Protein AF-A0A352L2S1-F1 (afdb_monomer)

Structure (mmCIF, N/CA/C/O backbone):
data_AF-A0A352L2S1-F1
#
_entry.id   AF-A0A352L2S1-F1
#
loop_
_atom_site.group_PDB
_atom_site.id
_atom_site.type_symbol
_atom_site.label_atom_id
_atom_site.label_alt_id
_atom_site.label_comp_id
_atom_site.label_asym_id
_atom_site.label_entity_id
_atom_site.label_seq_id
_atom_site.pdbx_PDB_ins_code
_atom_site.Cartn_x
_atom_site.Cartn_y
_atom_site.Cartn_z
_atom_site.occupancy
_atom_site.B_iso_or_equiv
_atom_site.auth_seq_id
_atom_site.auth_comp_id
_atom_site.auth_asym_id
_atom_site.auth_atom_id
_atom_site.pdbx_PDB_model_num
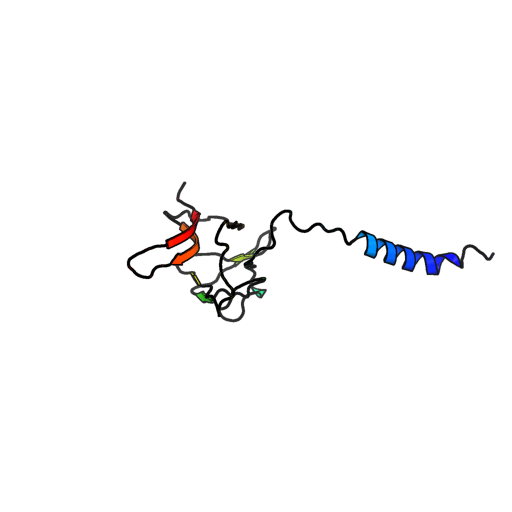ATOM 1 N N . MET A 1 1 ? 6.571 -69.158 3.649 1.00 57.59 1 MET A N 1
ATOM 2 C CA . MET A 1 1 ? 7.735 -68.494 4.285 1.00 57.59 1 MET A CA 1
ATOM 3 C C . MET A 1 1 ? 8.865 -68.548 3.261 1.00 57.59 1 MET A C 1
ATOM 5 O O . MET A 1 1 ? 9.080 -69.629 2.752 1.00 57.59 1 MET A O 1
ATOM 9 N N . THR A 1 2 ? 9.521 -67.487 2.771 1.00 57.66 2 THR A N 1
ATOM 10 C CA . THR A 1 2 ? 10.081 -66.334 3.509 1.00 57.66 2 THR A CA 1
ATOM 11 C C . THR A 1 2 ? 10.459 -65.157 2.568 1.00 57.66 2 THR A C 1
ATOM 13 O O . THR A 1 2 ? 11.337 -64.377 2.900 1.00 57.66 2 THR A O 1
ATOM 16 N N . TYR A 1 3 ? 9.856 -65.003 1.377 1.00 52.03 3 TYR A N 1
ATOM 17 C CA . TYR A 1 3 ? 10.256 -63.928 0.432 1.00 52.03 3 TYR A CA 1
ATOM 18 C C . TYR A 1 3 ? 9.389 -62.657 0.493 1.00 52.03 3 TYR A C 1
ATOM 20 O O . TYR A 1 3 ? 9.885 -61.554 0.281 1.00 52.03 3 TYR A O 1
ATOM 28 N N . LEU A 1 4 ? 8.104 -62.775 0.848 1.00 51.41 4 LEU A N 1
ATOM 29 C CA . LEU A 1 4 ? 7.157 -61.649 0.791 1.00 51.41 4 LEU A CA 1
ATOM 30 C C . LEU A 1 4 ? 7.304 -60.638 1.953 1.00 51.41 4 LEU A C 1
ATOM 32 O O . LEU A 1 4 ? 6.765 -59.538 1.887 1.00 51.41 4 LEU A O 1
ATOM 36 N N . GLN A 1 5 ? 8.045 -60.985 3.013 1.00 53.34 5 GLN A N 1
ATOM 37 C CA . GLN A 1 5 ? 8.260 -60.112 4.180 1.00 53.34 5 GLN A CA 1
ATOM 38 C C . GLN A 1 5 ? 9.489 -59.197 4.052 1.00 53.34 5 GLN A C 1
ATOM 40 O O . GLN A 1 5 ? 9.583 -58.223 4.792 1.00 53.34 5 GLN A O 1
ATOM 45 N N . ILE A 1 6 ? 10.394 -59.458 3.101 1.00 54.97 6 ILE A N 1
ATOM 46 C CA . ILE A 1 6 ? 11.657 -58.709 2.947 1.00 54.97 6 ILE A CA 1
ATOM 47 C C . ILE A 1 6 ? 11.483 -57.467 2.050 1.00 54.97 6 ILE A C 1
ATOM 49 O O . ILE A 1 6 ? 12.244 -56.513 2.153 1.00 54.97 6 ILE A O 1
ATOM 53 N N . LEU A 1 7 ? 10.441 -57.426 1.211 1.00 49.62 7 LEU A N 1
ATOM 54 C CA . LEU A 1 7 ? 10.201 -56.313 0.279 1.00 49.62 7 LEU A CA 1
ATOM 55 C C . LEU A 1 7 ? 9.433 -55.133 0.909 1.00 49.62 7 LEU A C 1
ATOM 57 O O . LEU A 1 7 ? 9.553 -53.999 0.453 1.00 49.62 7 LEU A O 1
ATOM 61 N N . ARG A 1 8 ? 8.676 -55.360 1.991 1.00 51.19 8 ARG A N 1
ATOM 62 C CA . ARG A 1 8 ? 7.858 -54.326 2.658 1.00 51.19 8 ARG A CA 1
ATOM 63 C C . ARG A 1 8 ? 8.627 -53.124 3.250 1.00 51.19 8 ARG A C 1
ATOM 65 O O . ARG A 1 8 ? 8.110 -52.018 3.104 1.00 51.19 8 ARG A O 1
ATOM 72 N N . PRO A 1 9 ? 9.812 -53.261 3.882 1.00 54.00 9 PRO A N 1
ATOM 73 C CA . PRO A 1 9 ? 10.496 -52.120 4.500 1.00 54.00 9 PRO A CA 1
ATOM 74 C C . PRO A 1 9 ? 11.224 -51.207 3.498 1.00 54.00 9 PRO A C 1
ATOM 76 O O . PRO A 1 9 ? 11.567 -5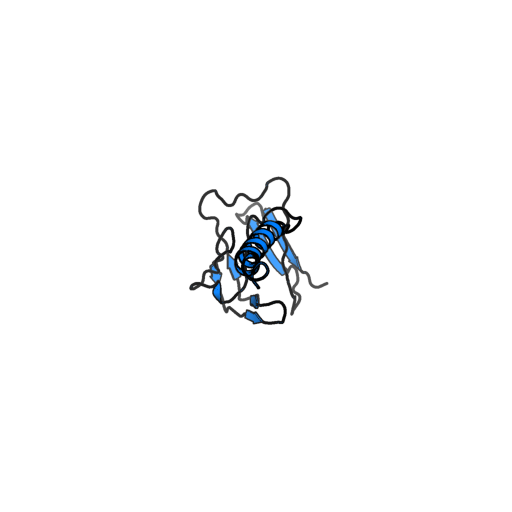0.087 3.858 1.00 54.00 9 PRO A O 1
ATOM 79 N N . VAL A 1 10 ? 11.432 -51.647 2.248 1.00 56.09 10 VAL A N 1
ATOM 80 C CA . VAL A 1 10 ? 12.081 -50.845 1.187 1.00 56.09 10 VAL A CA 1
ATOM 81 C C . VAL A 1 10 ? 11.053 -50.137 0.298 1.00 56.09 10 VAL A C 1
ATOM 83 O O . VAL A 1 10 ? 11.293 -49.027 -0.170 1.00 56.09 10 VAL A O 1
ATOM 86 N N . LEU A 1 11 ? 9.873 -50.733 0.108 1.00 55.81 11 LEU A N 1
ATOM 87 C CA . LEU A 1 11 ? 8.816 -50.153 -0.726 1.00 55.81 11 LEU A CA 1
ATOM 88 C C . LEU A 1 11 ? 8.223 -48.864 -0.134 1.00 55.81 11 LEU A C 1
ATOM 90 O O . LEU A 1 11 ? 7.861 -47.967 -0.889 1.00 55.81 11 LEU A O 1
ATOM 94 N N . LEU A 1 12 ? 8.163 -48.739 1.198 1.00 55.12 12 LEU A N 1
ATOM 95 C CA . LEU A 1 12 ? 7.635 -47.548 1.874 1.00 55.12 12 LEU A CA 1
ATOM 96 C C . LEU A 1 12 ? 8.522 -46.291 1.701 1.00 55.12 12 LEU A C 1
ATOM 98 O O . LEU A 1 12 ? 7.992 -45.266 1.273 1.00 55.12 12 LEU A O 1
ATOM 102 N N . PRO A 1 13 ? 9.850 -46.325 1.965 1.00 58.41 13 PRO A N 1
ATOM 103 C CA . PRO A 1 13 ? 10.711 -45.169 1.718 1.00 58.41 13 PRO A CA 1
ATOM 104 C C . PRO A 1 13 ? 10.841 -44.860 0.223 1.00 58.41 13 PRO A C 1
ATOM 106 O O . PRO A 1 13 ? 10.876 -43.689 -0.145 1.00 58.41 13 PRO A O 1
ATOM 109 N N . LEU A 1 14 ? 10.834 -45.872 -0.655 1.00 60.69 14 LEU A N 1
ATOM 110 C CA . LEU A 1 14 ? 10.865 -45.658 -2.105 1.00 60.69 14 LEU A CA 1
ATOM 111 C C . LEU A 1 14 ? 9.596 -44.941 -2.597 1.00 60.69 14 LEU A C 1
ATOM 113 O O . LEU A 1 14 ? 9.697 -43.969 -3.341 1.00 60.69 14 LEU A O 1
ATOM 117 N N . ALA A 1 15 ? 8.415 -45.354 -2.128 1.00 61.62 15 ALA A N 1
ATOM 118 C CA . ALA A 1 15 ? 7.151 -44.690 -2.445 1.00 61.62 15 ALA A CA 1
ATOM 119 C C . ALA A 1 15 ? 7.091 -43.250 -1.902 1.00 61.62 15 ALA A C 1
ATOM 121 O O . ALA A 1 15 ? 6.585 -42.361 -2.587 1.00 61.62 15 ALA A O 1
ATOM 122 N N . LEU A 1 16 ? 7.654 -42.993 -0.715 1.00 61.69 16 LEU A N 1
ATOM 123 C CA . LEU A 1 16 ? 7.745 -41.645 -0.145 1.00 61.69 16 LEU A CA 1
ATOM 124 C C . LEU A 1 16 ? 8.701 -40.751 -0.956 1.00 61.69 16 LEU A C 1
ATOM 126 O O . LEU A 1 16 ? 8.374 -39.604 -1.245 1.00 61.69 16 LEU A O 1
ATOM 130 N N . THR A 1 17 ? 9.843 -41.293 -1.390 1.00 60.28 17 THR A N 1
ATOM 131 C CA . THR A 1 17 ? 10.839 -40.563 -2.198 1.00 60.28 17 THR A CA 1
ATOM 132 C C . THR A 1 17 ? 10.293 -40.231 -3.590 1.00 60.28 17 THR A C 1
ATOM 134 O O . THR A 1 17 ? 10.441 -39.107 -4.061 1.00 60.28 17 THR A O 1
ATOM 137 N N . VAL A 1 18 ? 9.588 -41.175 -4.228 1.00 61.78 18 VAL A N 1
ATOM 138 C CA . VAL A 1 18 ? 8.890 -40.950 -5.508 1.00 61.78 18 VAL A CA 1
ATOM 139 C C . VAL A 1 18 ? 7.763 -39.923 -5.352 1.00 61.78 18 VAL A C 1
ATOM 141 O O . VAL A 1 18 ? 7.607 -39.060 -6.212 1.00 61.78 18 VAL A O 1
ATOM 144 N N . SER A 1 19 ? 7.028 -39.946 -4.236 1.00 59.97 19 SER A N 1
ATOM 145 C CA . SER A 1 19 ? 5.979 -38.954 -3.957 1.00 59.97 19 SER A CA 1
ATOM 146 C C . SER A 1 19 ? 6.543 -37.543 -3.740 1.00 59.97 19 SER A C 1
ATOM 148 O O . SER A 1 19 ? 5.953 -36.582 -4.226 1.00 59.97 19 SER A O 1
ATOM 150 N N . LEU A 1 20 ? 7.706 -37.396 -3.087 1.00 59.84 20 LEU A N 1
ATOM 151 C CA . LEU A 1 20 ? 8.389 -36.097 -2.970 1.00 59.84 20 LEU A CA 1
ATOM 152 C C . LEU A 1 20 ? 8.907 -35.580 -4.325 1.00 59.84 20 LEU A C 1
ATOM 154 O O . LEU A 1 20 ? 8.818 -34.384 -4.596 1.00 59.84 20 LEU A O 1
ATOM 158 N N . LEU A 1 21 ? 9.411 -36.465 -5.191 1.00 59.75 21 LEU A N 1
ATOM 159 C CA . LEU A 1 21 ? 9.884 -36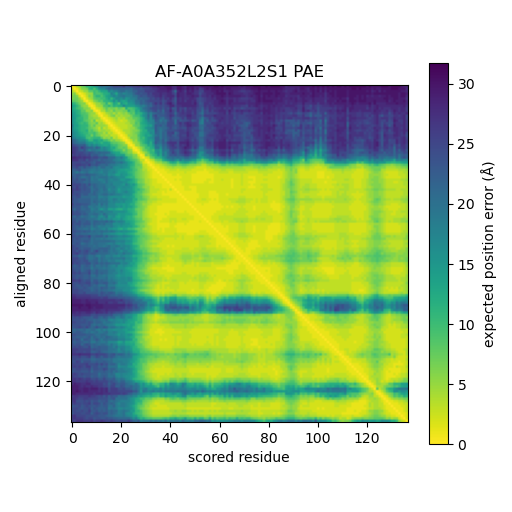.094 -6.532 1.00 59.75 21 LEU A CA 1
ATOM 160 C C . LEU A 1 21 ? 8.735 -35.667 -7.463 1.00 59.75 21 LEU A C 1
ATOM 162 O O . LEU A 1 21 ? 8.916 -34.766 -8.277 1.00 59.75 21 LEU A O 1
ATOM 166 N N . LEU A 1 22 ? 7.542 -36.255 -7.312 1.00 57.34 22 LEU A N 1
ATOM 167 C CA . LEU A 1 22 ? 6.343 -35.894 -8.085 1.00 57.34 22 LEU A CA 1
ATOM 168 C C . LEU A 1 22 ? 5.610 -34.651 -7.547 1.00 57.34 22 LEU A C 1
ATOM 170 O O . LEU A 1 22 ? 4.859 -34.021 -8.286 1.00 57.34 22 LEU A O 1
ATOM 174 N N . ALA A 1 23 ? 5.835 -34.258 -6.290 1.00 56.72 23 ALA A N 1
ATOM 175 C CA . ALA A 1 23 ? 5.220 -33.071 -5.685 1.00 56.72 23 ALA A CA 1
ATOM 176 C C . ALA A 1 23 ? 5.875 -31.739 -6.108 1.00 56.72 23 ALA A C 1
ATOM 178 O O . ALA A 1 23 ? 5.409 -30.670 -5.721 1.00 56.72 23 ALA A O 1
ATOM 179 N N . SER A 1 24 ? 6.944 -31.780 -6.908 1.00 56.75 24 SER A N 1
ATOM 180 C CA . SER A 1 24 ? 7.747 -30.597 -7.259 1.00 56.75 24 SER A CA 1
ATOM 181 C C . SER A 1 24 ? 7.154 -29.744 -8.391 1.00 56.75 24 SER A C 1
ATOM 183 O O . SER A 1 24 ? 7.793 -28.808 -8.859 1.00 56.75 24 SER A O 1
ATOM 185 N N . SER A 1 25 ? 5.933 -30.042 -8.840 1.00 57.09 25 SER A N 1
ATOM 186 C CA . SER A 1 25 ? 5.264 -29.329 -9.936 1.00 57.09 25 SER A CA 1
ATOM 187 C C . SER A 1 25 ? 4.063 -28.511 -9.462 1.00 57.09 25 SER A C 1
ATOM 189 O O . SER A 1 25 ? 3.064 -28.417 -10.171 1.00 57.09 25 SER A O 1
ATOM 191 N N . ALA A 1 26 ? 4.138 -27.899 -8.280 1.00 55.47 26 ALA A N 1
ATOM 192 C CA . ALA A 1 26 ? 3.246 -26.789 -7.967 1.00 55.47 26 ALA A CA 1
ATOM 193 C C . ALA A 1 26 ? 3.649 -25.609 -8.862 1.00 55.47 26 ALA A C 1
ATOM 195 O O . ALA A 1 26 ? 4.608 -24.897 -8.574 1.00 55.47 26 ALA A O 1
ATOM 196 N N . HIS A 1 27 ? 2.961 -25.455 -9.993 1.00 58.75 27 HIS A N 1
ATOM 197 C CA . HIS A 1 27 ? 3.100 -24.269 -10.825 1.00 58.75 27 HIS A CA 1
ATOM 198 C C . HIS A 1 27 ? 2.504 -23.114 -10.018 1.00 58.75 27 HIS A C 1
ATOM 200 O O . HIS A 1 27 ? 1.294 -23.059 -9.794 1.00 58.75 27 HIS A O 1
ATOM 206 N N . GLY A 1 28 ? 3.376 -22.258 -9.482 1.00 59.62 28 GLY A N 1
ATOM 207 C CA . GLY A 1 28 ? 2.965 -20.970 -8.940 1.00 59.62 28 GLY A CA 1
ATOM 208 C C . GLY A 1 28 ? 2.245 -20.167 -10.023 1.00 59.62 28 GLY A C 1
ATOM 209 O O . GLY A 1 28 ? 2.509 -20.364 -11.205 1.00 59.62 28 GLY A O 1
ATOM 210 N N . HIS A 1 29 ? 1.302 -19.333 -9.587 1.00 56.53 29 HIS A N 1
ATOM 211 C CA . HIS A 1 29 ? 0.536 -18.355 -10.368 1.00 56.53 29 HIS A CA 1
ATOM 212 C C . HIS A 1 29 ? 1.138 -17.987 -11.741 1.00 56.53 29 HIS A C 1
ATOM 214 O O . HIS A 1 29 ? 2.277 -17.544 -11.814 1.00 56.53 29 HIS A O 1
ATOM 220 N N . ASP A 1 30 ? 0.330 -18.033 -12.809 1.00 59.12 30 ASP A N 1
ATOM 221 C CA . ASP A 1 30 ? 0.705 -17.636 -14.187 1.00 59.12 30 ASP A CA 1
ATOM 222 C C . ASP A 1 30 ? 1.068 -16.135 -14.354 1.00 59.12 30 ASP A C 1
ATOM 224 O O . ASP A 1 30 ? 1.258 -15.641 -15.466 1.00 59.12 30 ASP A O 1
ATOM 228 N N . GLY A 1 31 ? 1.145 -15.378 -13.258 1.00 64.56 31 GLY A N 1
ATOM 229 C CA . GLY A 1 31 ? 1.570 -13.982 -13.238 1.00 64.56 31 GLY A CA 1
ATOM 230 C C . GLY A 1 31 ? 3.038 -13.838 -12.828 1.00 64.56 31 GLY A C 1
ATOM 231 O O . GLY A 1 31 ? 3.546 -14.687 -12.095 1.00 64.56 31 GLY A O 1
ATOM 232 N N . PRO A 1 32 ? 3.718 -12.754 -13.248 1.00 71.56 32 PRO A N 1
ATOM 233 C CA . PRO A 1 32 ? 5.063 -12.454 -12.767 1.00 71.56 32 PRO A CA 1
ATOM 234 C C . PRO A 1 32 ? 5.084 -12.388 -11.237 1.00 71.56 32 PRO A C 1
ATOM 236 O O . PRO A 1 32 ? 4.093 -11.983 -10.621 1.00 71.56 32 PRO A O 1
ATOM 239 N N . ASP A 1 33 ? 6.217 -12.750 -10.636 1.00 81.50 33 ASP A N 1
ATOM 240 C CA . ASP A 1 33 ? 6.403 -12.611 -9.193 1.00 81.50 33 ASP A CA 1
ATOM 241 C C . ASP A 1 33 ? 6.080 -11.172 -8.762 1.00 81.50 33 ASP A C 1
ATOM 243 O O . ASP A 1 33 ? 6.514 -10.216 -9.424 1.00 81.50 33 ASP A O 1
ATOM 247 N N . PRO A 1 34 ? 5.293 -10.982 -7.685 1.00 88.00 34 PRO A N 1
ATOM 248 C CA . PRO A 1 34 ? 4.997 -9.641 -7.211 1.00 88.00 34 PRO A CA 1
ATOM 249 C C . PRO A 1 34 ? 6.310 -8.947 -6.841 1.00 88.00 34 PRO A C 1
ATOM 251 O O . PRO A 1 34 ? 7.234 -9.589 -6.361 1.00 88.00 34 PRO A O 1
ATOM 254 N N . LEU A 1 35 ? 6.398 -7.630 -7.031 1.00 87.38 35 LEU A N 1
ATOM 255 C CA . LEU A 1 35 ? 7.522 -6.831 -6.514 1.00 87.38 35 LEU A CA 1
ATOM 256 C C . LEU A 1 35 ? 7.266 -6.358 -5.079 1.00 87.38 35 LEU A C 1
ATOM 258 O O . LEU A 1 35 ? 8.194 -6.103 -4.317 1.00 87.38 35 LEU A O 1
ATOM 262 N N . ILE A 1 36 ? 5.988 -6.218 -4.725 1.00 89.62 36 ILE A N 1
ATOM 263 C CA . ILE A 1 36 ? 5.507 -5.769 -3.422 1.00 89.62 36 ILE A CA 1
ATOM 264 C C . ILE A 1 36 ? 4.311 -6.643 -3.056 1.00 89.62 36 ILE A C 1
ATOM 266 O O . ILE A 1 36 ? 3.437 -6.877 -3.891 1.00 89.62 36 ILE A O 1
ATOM 270 N N . HIS A 1 37 ? 4.272 -7.123 -1.815 1.00 92.50 37 HIS A N 1
ATOM 271 C CA . HIS A 1 37 ? 3.183 -7.950 -1.309 1.00 92.50 37 HIS A CA 1
ATOM 272 C C . HIS A 1 37 ? 2.983 -7.707 0.191 1.00 92.50 37 HIS A C 1
ATOM 274 O O . HIS A 1 37 ? 3.885 -7.941 1.001 1.00 92.50 37 HIS A O 1
ATOM 280 N N . TRP A 1 38 ? 1.772 -7.288 0.557 1.00 94.19 38 TRP A N 1
ATOM 281 C CA . TRP A 1 38 ? 1.314 -7.157 1.938 1.00 94.19 38 TRP A CA 1
ATOM 282 C C . TRP A 1 38 ? 0.217 -8.161 2.265 1.00 94.19 38 TRP A C 1
ATOM 284 O O . TRP A 1 38 ? -0.742 -8.302 1.513 1.00 94.19 38 TRP A O 1
ATOM 294 N N . ASP A 1 39 ? 0.340 -8.799 3.426 1.00 94.62 39 ASP A N 1
ATOM 295 C CA . ASP A 1 39 ? -0.738 -9.564 4.041 1.00 94.62 39 ASP A CA 1
ATOM 296 C C . ASP A 1 39 ? -1.343 -8.744 5.180 1.00 94.62 39 ASP A C 1
ATOM 298 O O . ASP A 1 39 ? -0.690 -8.491 6.195 1.00 94.62 39 ASP A O 1
ATOM 302 N N . PHE A 1 40 ? -2.614 -8.370 5.060 1.00 95.00 40 PHE A N 1
ATOM 303 C CA . PHE A 1 40 ? -3.312 -7.560 6.061 1.00 95.00 40 PHE A CA 1
ATOM 304 C C . PHE A 1 40 ? -3.827 -8.392 7.244 1.00 95.00 40 PHE A C 1
ATOM 306 O O . PHE A 1 40 ? -5.004 -8.363 7.596 1.00 95.00 40 PHE A O 1
ATOM 313 N N . LYS A 1 41 ? -2.924 -9.140 7.884 1.00 95.25 41 LYS A N 1
ATOM 314 C CA . LYS A 1 41 ? -3.212 -9.972 9.060 1.00 95.25 41 LYS A CA 1
ATOM 315 C C . LYS A 1 41 ? -2.679 -9.298 10.329 1.00 95.25 41 LYS A C 1
ATOM 317 O O . LYS A 1 41 ? -1.572 -8.760 10.278 1.00 95.25 41 LYS A O 1
ATOM 322 N N . PRO A 1 42 ? -3.374 -9.382 11.480 1.00 95.50 42 PRO A N 1
ATOM 323 C CA . PRO A 1 42 ? -2.888 -8.796 12.734 1.00 95.50 42 PRO A CA 1
ATOM 324 C C . PRO A 1 42 ? -1.471 -9.251 13.113 1.00 95.50 42 PRO A C 1
ATOM 326 O O . PRO A 1 42 ? -0.699 -8.483 13.671 1.00 95.50 42 PRO A O 1
ATOM 329 N N . GLN A 1 43 ? -1.097 -10.485 12.763 1.00 96.06 43 GLN A N 1
ATOM 330 C CA . GLN A 1 43 ? 0.215 -11.068 13.065 1.00 96.06 43 GLN A CA 1
ATOM 331 C C . GLN A 1 43 ? 1.367 -10.422 12.282 1.00 96.06 43 GLN A C 1
ATOM 333 O O . GLN A 1 43 ? 2.521 -10.582 12.668 1.00 96.06 43 GLN A O 1
ATOM 338 N N . GLN A 1 44 ? 1.072 -9.718 11.184 1.00 96.69 44 GLN A N 1
ATOM 339 C CA . GLN A 1 44 ? 2.077 -8.960 10.436 1.00 96.69 44 GLN A CA 1
ATOM 340 C C . GLN A 1 44 ? 2.348 -7.588 11.066 1.00 96.69 44 GLN A C 1
ATOM 342 O O . GLN A 1 44 ? 3.294 -6.917 10.668 1.00 96.69 44 GLN A O 1
ATOM 347 N N . LEU A 1 45 ? 1.550 -7.153 12.046 1.00 96.94 45 LEU A N 1
ATOM 348 C CA . LEU A 1 45 ? 1.753 -5.876 12.716 1.00 96.94 45 LEU A CA 1
ATOM 349 C C . LEU A 1 45 ? 2.814 -5.989 13.820 1.00 96.94 45 LEU A C 1
ATOM 351 O O . LEU A 1 45 ? 2.698 -6.797 14.741 1.00 96.94 45 LEU A O 1
ATOM 355 N N . GLN A 1 46 ? 3.825 -5.126 13.757 1.00 96.25 46 GLN A N 1
ATOM 356 C CA . GLN A 1 46 ? 4.855 -4.952 14.779 1.00 96.25 46 GLN A CA 1
ATOM 357 C C . GLN A 1 46 ? 4.909 -3.476 15.189 1.00 96.25 46 GLN A C 1
ATOM 359 O O . GLN A 1 46 ? 5.454 -2.632 14.478 1.00 96.25 46 GLN A O 1
ATOM 364 N N . GLY A 1 47 ? 4.307 -3.149 16.335 1.00 95.19 47 GLY A N 1
ATOM 365 C CA . GLY A 1 47 ? 4.070 -1.754 16.714 1.00 95.19 47 GLY A CA 1
ATOM 366 C C . GLY A 1 47 ? 3.090 -1.098 15.740 1.00 95.19 47 GLY A C 1
ATOM 367 O O . GLY A 1 47 ? 1.967 -1.569 15.592 1.00 95.19 47 GLY A O 1
ATOM 368 N N . SER A 1 48 ? 3.519 -0.032 15.069 1.00 94.94 48 SER A N 1
ATOM 369 C CA . SER A 1 48 ? 2.774 0.646 13.998 1.00 94.94 48 SER A CA 1
ATOM 370 C C . SER A 1 48 ? 3.129 0.149 12.592 1.00 94.94 48 SER A C 1
ATOM 372 O O . SER A 1 48 ? 2.503 0.565 11.620 1.00 94.94 48 SER A O 1
ATOM 374 N N . LYS A 1 49 ? 4.105 -0.757 12.457 1.00 96.06 49 LYS A N 1
ATOM 375 C CA . LYS A 1 49 ? 4.572 -1.241 11.154 1.00 96.06 49 LYS A CA 1
ATOM 376 C C . LYS A 1 49 ? 3.889 -2.537 10.761 1.00 96.06 49 LYS A C 1
ATOM 378 O O . LYS A 1 49 ? 4.048 -3.550 11.439 1.00 96.06 49 LYS A O 1
ATOM 383 N N . LEU A 1 50 ? 3.181 -2.531 9.637 1.00 96.81 50 LEU A N 1
ATOM 384 C CA . LEU A 1 50 ? 2.748 -3.751 8.966 1.00 96.81 50 LEU A CA 1
ATOM 385 C C . LEU A 1 50 ? 3.916 -4.298 8.146 1.00 96.81 50 LEU A C 1
ATOM 387 O O . LEU A 1 50 ? 4.351 -3.677 7.174 1.00 96.81 50 LEU A O 1
ATOM 391 N N . LYS A 1 51 ? 4.418 -5.463 8.545 1.00 95.81 51 LYS A N 1
ATOM 392 C CA . LYS A 1 51 ? 5.518 -6.141 7.870 1.00 95.81 51 LYS A CA 1
ATOM 393 C C . LYS A 1 51 ? 5.085 -6.635 6.498 1.00 95.81 51 LYS A C 1
ATOM 395 O O . LYS A 1 51 ? 4.058 -7.301 6.358 1.00 95.81 51 LYS A O 1
ATOM 400 N N . ALA A 1 52 ? 5.881 -6.319 5.485 1.00 93.44 52 ALA A N 1
ATOM 401 C CA . ALA A 1 52 ? 5.646 -6.838 4.149 1.00 93.44 52 ALA A CA 1
ATOM 402 C C . ALA A 1 52 ? 6.075 -8.298 4.028 1.00 93.44 52 ALA A C 1
ATOM 404 O O . ALA A 1 52 ? 7.073 -8.722 4.610 1.00 93.44 52 ALA A O 1
ATOM 405 N N . ARG A 1 53 ? 5.344 -9.056 3.208 1.00 92.19 53 ARG A N 1
ATOM 406 C CA . ARG A 1 53 ? 5.819 -10.353 2.721 1.00 92.19 53 ARG A CA 1
ATOM 407 C C . ARG A 1 53 ? 6.941 -10.150 1.705 1.00 92.19 53 ARG A C 1
ATOM 409 O O . ARG A 1 53 ? 7.887 -10.931 1.679 1.00 92.19 53 ARG A O 1
ATOM 416 N N . LEU A 1 54 ? 6.824 -9.104 0.886 1.00 89.69 54 LEU A N 1
ATOM 417 C CA . LEU A 1 54 ? 7.840 -8.671 -0.062 1.00 89.69 54 LEU A CA 1
ATOM 418 C C . LEU A 1 54 ? 7.778 -7.151 -0.248 1.00 89.69 54 LEU A C 1
ATOM 420 O O . LEU A 1 54 ? 6.690 -6.579 -0.323 1.00 89.69 54 LEU A O 1
ATOM 424 N N . GLY A 1 55 ? 8.937 -6.507 -0.362 1.00 89.31 55 GLY A N 1
ATOM 425 C CA . GLY A 1 55 ? 9.037 -5.064 -0.561 1.00 89.31 55 GLY A CA 1
ATOM 426 C C . GLY A 1 55 ? 9.077 -4.284 0.755 1.00 89.31 55 GLY A C 1
ATOM 427 O O . GLY A 1 55 ? 9.799 -4.646 1.680 1.00 89.31 55 GLY A O 1
ATOM 428 N N . MET A 1 56 ? 8.343 -3.173 0.809 1.00 89.56 56 MET A N 1
ATOM 429 C CA . MET A 1 56 ? 8.434 -2.168 1.877 1.00 89.56 56 MET A CA 1
ATOM 430 C C . MET A 1 56 ? 7.402 -2.418 2.967 1.00 89.56 56 MET A C 1
ATOM 432 O O . MET A 1 56 ? 6.241 -2.621 2.639 1.00 89.56 56 MET A O 1
ATOM 436 N N . ASP A 1 57 ? 7.767 -2.307 4.242 1.00 93.75 57 ASP A N 1
ATOM 437 C CA . ASP A 1 57 ? 6.772 -2.260 5.320 1.00 93.75 57 ASP A CA 1
ATOM 438 C C . ASP A 1 57 ? 5.858 -1.027 5.185 1.00 93.75 57 ASP A C 1
ATOM 440 O O . ASP A 1 57 ? 6.274 0.010 4.660 1.00 93.75 57 ASP A O 1
ATOM 444 N N . ILE A 1 58 ? 4.633 -1.123 5.707 1.00 95.12 58 ILE A N 1
ATOM 445 C CA . ILE A 1 58 ? 3.711 0.017 5.800 1.00 95.12 58 ILE A CA 1
ATOM 446 C C . ILE A 1 58 ? 3.751 0.574 7.219 1.00 95.12 58 ILE A C 1
ATOM 448 O O . ILE A 1 58 ? 3.458 -0.142 8.175 1.00 95.12 58 ILE A O 1
ATOM 452 N N . GLU A 1 59 ? 4.044 1.861 7.361 1.00 96.44 59 GLU A N 1
ATOM 453 C CA . GLU A 1 59 ? 3.785 2.597 8.595 1.00 96.44 59 GLU A CA 1
ATOM 454 C C . GLU A 1 59 ? 2.291 2.941 8.651 1.00 96.44 59 GLU A C 1
ATOM 456 O O . GLU A 1 59 ? 1.807 3.761 7.867 1.00 96.44 59 GLU A O 1
ATOM 461 N N . LEU A 1 60 ? 1.549 2.279 9.539 1.00 96.62 60 LEU A N 1
ATOM 462 C CA . LEU A 1 60 ? 0.118 2.497 9.728 1.00 96.62 60 LEU A CA 1
ATOM 463 C C . LEU A 1 60 ? -0.134 3.535 10.822 1.00 96.62 60 LEU A C 1
ATOM 465 O O . LEU A 1 60 ? 0.518 3.551 11.865 1.00 96.62 60 LEU A O 1
ATOM 469 N N . SER A 1 61 ? -1.145 4.371 10.610 1.00 96.00 61 SER A N 1
ATOM 470 C CA . SER A 1 61 ? -1.586 5.377 11.573 1.00 96.00 61 SER A CA 1
ATOM 471 C C . SER A 1 61 ? -3.106 5.397 11.721 1.00 96.00 61 SER A C 1
ATOM 473 O O . SER A 1 61 ? -3.849 4.949 10.843 1.00 96.00 61 SER A O 1
ATOM 475 N N . GLY A 1 62 ? -3.558 5.915 12.865 1.00 95.88 62 GLY A N 1
ATOM 476 C CA . GLY A 1 62 ? -4.970 5.963 13.230 1.00 95.88 62 GLY A CA 1
ATOM 477 C C . GLY A 1 62 ? -5.489 4.694 13.915 1.00 95.88 62 GLY A C 1
ATOM 478 O O . GLY A 1 62 ? -4.713 3.805 14.271 1.00 95.88 62 GLY A O 1
ATOM 479 N N . PRO A 1 63 ? -6.809 4.603 14.159 1.00 95.00 63 PRO A N 1
ATOM 480 C CA . PRO A 1 63 ? -7.405 3.412 14.744 1.00 95.00 63 PRO A CA 1
ATOM 481 C C . PRO A 1 63 ? -7.341 2.253 13.744 1.00 95.00 63 PRO A C 1
ATOM 483 O O . PRO A 1 63 ? -7.927 2.321 12.663 1.00 95.00 63 PRO A O 1
ATOM 486 N N . LEU A 1 64 ? -6.655 1.177 14.126 1.00 95.81 64 LEU A N 1
ATOM 487 C CA . LEU A 1 64 ? -6.538 -0.031 13.313 1.00 95.81 64 LEU A CA 1
ATOM 488 C C . LEU A 1 64 ? -7.613 -1.042 13.714 1.00 95.81 64 LEU A C 1
ATOM 490 O O . LEU A 1 64 ? -7.819 -1.310 14.900 1.00 95.81 64 LEU A O 1
ATOM 494 N N . ARG A 1 65 ? -8.311 -1.594 12.722 1.00 95.38 65 ARG A N 1
ATOM 495 C CA . ARG A 1 65 ? -9.334 -2.628 12.901 1.00 95.38 65 ARG A CA 1
ATOM 496 C C . ARG A 1 65 ? -9.168 -3.686 11.826 1.00 95.38 65 ARG A C 1
ATOM 498 O O . ARG A 1 65 ? -8.866 -3.356 10.685 1.00 95.38 65 ARG A O 1
ATOM 505 N N . TRP A 1 66 ? -9.400 -4.937 12.193 1.00 95.75 66 TRP A N 1
ATOM 506 C CA . TRP A 1 66 ? -9.402 -6.057 11.261 1.00 95.75 66 TRP A CA 1
ATOM 507 C C . TRP A 1 66 ? -10.791 -6.673 11.205 1.00 95.75 66 TRP A C 1
ATOM 509 O O . TRP A 1 66 ? -11.471 -6.744 12.230 1.00 95.75 66 TRP A O 1
ATOM 519 N N . SER A 1 67 ? -11.179 -7.124 10.017 1.00 94.75 67 SER A N 1
ATOM 520 C CA . SER A 1 67 ? -12.301 -8.039 9.831 1.00 94.75 67 SER A CA 1
ATOM 521 C C . SER A 1 67 ? -11.764 -9.445 9.580 1.00 94.75 67 SER A C 1
ATOM 523 O O . SER A 1 67 ? -10.655 -9.601 9.059 1.00 94.75 67 SER A O 1
ATOM 525 N N . GLN A 1 68 ? -12.533 -10.458 9.972 1.00 95.06 68 GLN A N 1
ATOM 526 C CA . GLN A 1 68 ? -12.231 -11.852 9.685 1.00 95.06 68 GLN A CA 1
ATOM 527 C C . GLN A 1 68 ? -13.466 -12.537 9.103 1.00 95.06 68 GLN A C 1
ATOM 529 O O . GLN A 1 68 ? -14.538 -12.500 9.705 1.00 95.06 68 GLN A O 1
ATOM 534 N N . ASP A 1 69 ? -13.283 -13.192 7.964 1.00 91.19 69 ASP A N 1
ATOM 535 C CA . ASP A 1 69 ? -14.291 -13.999 7.283 1.00 91.19 69 ASP A CA 1
ATOM 536 C C . ASP A 1 69 ? -13.697 -15.356 6.850 1.00 91.19 69 ASP A C 1
ATOM 538 O O . ASP A 1 69 ? -12.624 -15.765 7.312 1.00 91.19 69 ASP A O 1
ATOM 542 N N . GLU A 1 70 ? -14.413 -16.086 5.994 1.00 93.00 70 GLU A N 1
ATOM 543 C CA . GLU A 1 70 ? -13.976 -17.383 5.467 1.00 93.00 70 GLU A CA 1
ATOM 544 C C . GLU A 1 70 ? -12.726 -17.308 4.569 1.00 93.00 70 GLU A C 1
ATOM 546 O O . GLU A 1 70 ? -12.007 -18.300 4.441 1.00 93.00 70 GLU A O 1
ATOM 551 N N . PHE A 1 71 ? -12.423 -16.139 3.995 1.00 87.12 71 PHE A N 1
ATOM 552 C CA . PHE A 1 71 ? -11.266 -15.901 3.128 1.00 87.12 71 PHE A CA 1
ATOM 553 C C . PHE A 1 71 ? -10.035 -15.412 3.900 1.00 87.12 71 PHE A C 1
ATOM 555 O O . PHE A 1 71 ? -8.916 -15.452 3.380 1.00 87.12 71 PHE A O 1
ATOM 562 N N . GLY A 1 72 ? -10.199 -15.004 5.160 1.00 91.75 72 GLY A N 1
ATOM 563 C CA . GLY A 1 72 ? -9.100 -14.700 6.067 1.00 91.75 72 GLY A CA 1
ATOM 564 C C . GLY A 1 72 ? -9.293 -13.387 6.810 1.00 91.75 72 GLY A C 1
ATOM 565 O O . GLY A 1 72 ? -10.393 -13.061 7.233 1.00 91.75 72 GLY A O 1
ATOM 566 N N . HIS A 1 73 ? -8.190 -12.670 7.040 1.00 95.44 73 HIS A N 1
ATOM 567 C CA . HIS A 1 73 ? -8.226 -11.358 7.687 1.00 95.44 73 HIS A CA 1
ATOM 568 C C . HIS A 1 73 ? -8.055 -10.252 6.650 1.00 95.44 73 HIS A C 1
ATOM 570 O O . HIS A 1 73 ? -7.236 -10.382 5.737 1.00 95.44 73 HIS A O 1
ATOM 576 N N . SER A 1 74 ? -8.756 -9.143 6.858 1.00 95.06 74 SER A N 1
ATOM 577 C CA . SER A 1 74 ? -8.605 -7.902 6.102 1.00 95.06 74 SER A CA 1
ATOM 578 C C . SER A 1 74 ? -8.411 -6.721 7.053 1.00 95.06 74 SER A C 1
ATOM 580 O O . SER A 1 74 ? -8.939 -6.708 8.167 1.00 95.06 74 SER A O 1
ATOM 582 N N . LEU A 1 75 ? -7.626 -5.726 6.633 1.00 96.06 75 LEU A N 1
ATOM 583 C CA . LEU A 1 75 ? -7.501 -4.454 7.345 1.00 96.06 75 LEU A CA 1
ATOM 584 C C . LEU A 1 75 ? -8.666 -3.552 6.931 1.00 96.06 75 LEU A C 1
ATOM 586 O O . LEU A 1 75 ? -8.879 -3.315 5.744 1.00 96.06 75 LEU A O 1
ATOM 590 N N . MET A 1 76 ? -9.392 -3.023 7.909 1.00 95.00 76 MET A N 1
ATOM 591 C CA . MET A 1 76 ? -10.477 -2.081 7.671 1.00 95.00 76 MET A CA 1
ATOM 592 C C . MET A 1 76 ? -9.904 -0.667 7.546 1.00 95.00 76 MET A C 1
ATOM 594 O O . MET A 1 76 ? -9.377 -0.109 8.513 1.00 95.00 76 MET A O 1
ATOM 598 N N . LEU A 1 77 ? -10.011 -0.093 6.350 1.00 92.56 77 LEU A N 1
ATOM 599 C CA . LEU A 1 77 ? -9.637 1.292 6.086 1.00 92.56 77 LEU A CA 1
ATOM 600 C C . LEU A 1 77 ? -10.825 2.207 6.394 1.00 92.56 77 LEU A C 1
ATOM 602 O O . LEU A 1 77 ? -11.950 1.955 5.973 1.00 92.56 77 LEU A O 1
ATOM 606 N N . THR A 1 78 ? -10.568 3.268 7.154 1.00 90.69 78 THR A N 1
ATOM 607 C CA . THR A 1 78 ? -11.549 4.307 7.492 1.00 90.69 78 THR A CA 1
ATOM 608 C C . THR A 1 78 ? -10.954 5.671 7.155 1.00 90.69 78 THR A C 1
ATOM 610 O O . THR A 1 78 ? -9.732 5.768 7.051 1.00 90.69 78 THR A O 1
ATOM 613 N N . PRO A 1 79 ? -11.741 6.761 7.104 1.00 89.44 79 PRO A N 1
ATOM 614 C CA . PRO A 1 79 ? -11.192 8.108 6.909 1.00 89.44 79 PRO A CA 1
ATOM 615 C C . PRO A 1 79 ? -10.154 8.545 7.959 1.00 89.44 79 PRO A C 1
ATOM 617 O O . PRO A 1 79 ? -9.499 9.567 7.791 1.00 89.44 79 PRO A O 1
ATOM 620 N N . ARG A 1 80 ? -10.018 7.807 9.071 1.00 92.75 80 ARG A N 1
ATOM 621 C CA . ARG A 1 80 ? -9.012 8.058 10.114 1.00 92.75 80 ARG A CA 1
ATOM 622 C C . ARG A 1 80 ? -7.830 7.093 10.069 1.00 92.75 80 ARG A C 1
ATOM 624 O O . ARG A 1 80 ? -6.966 7.205 10.928 1.00 92.75 80 ARG A O 1
ATOM 631 N N . THR A 1 81 ? -7.810 6.144 9.140 1.00 93.44 81 THR A N 1
ATOM 632 C CA . THR A 1 81 ? -6.775 5.115 9.017 1.00 93.44 81 THR A CA 1
ATOM 633 C C . THR A 1 81 ? -5.961 5.392 7.761 1.00 93.44 81 THR A C 1
ATOM 635 O O . THR A 1 81 ? -6.528 5.506 6.680 1.00 93.44 81 THR A O 1
ATOM 638 N N . ALA A 1 82 ? -4.641 5.475 7.892 1.00 93.44 82 ALA A N 1
ATOM 639 C CA . ALA A 1 82 ? -3.744 5.707 6.764 1.00 93.44 82 ALA A CA 1
ATOM 640 C C . ALA A 1 82 ? -2.512 4.808 6.855 1.00 93.44 82 ALA A C 1
ATOM 642 O O . ALA A 1 82 ? -2.125 4.379 7.944 1.00 93.44 82 ALA A O 1
ATOM 643 N N . GLY A 1 83 ? -1.889 4.544 5.709 1.00 94.31 83 GLY A N 1
ATOM 644 C CA . GLY A 1 83 ? -0.677 3.745 5.606 1.00 94.31 83 GLY A CA 1
ATOM 645 C C . GLY A 1 83 ? 0.305 4.359 4.622 1.00 94.31 83 GLY A C 1
ATOM 646 O O . GLY A 1 83 ? -0.078 4.690 3.503 1.00 94.31 83 GLY A O 1
ATOM 647 N N . TYR A 1 84 ? 1.568 4.478 5.025 1.00 93.38 84 TYR A N 1
ATOM 648 C CA . TYR A 1 84 ? 2.641 4.968 4.165 1.00 93.38 84 TYR A CA 1
ATOM 649 C C . TYR A 1 84 ? 3.760 3.937 4.087 1.00 93.38 84 TYR A C 1
ATOM 651 O O . TYR A 1 84 ? 4.367 3.580 5.094 1.00 93.38 84 TYR A O 1
ATOM 659 N N . ALA A 1 85 ? 4.046 3.470 2.875 1.00 90.75 85 ALA A N 1
ATOM 660 C CA . ALA A 1 85 ? 5.196 2.623 2.603 1.00 90.75 85 ALA A CA 1
ATOM 661 C C . ALA A 1 85 ? 6.316 3.492 2.025 1.00 90.75 85 ALA A C 1
ATOM 663 O O . ALA A 1 85 ? 6.217 3.961 0.890 1.00 90.75 85 ALA A O 1
ATOM 664 N N . GLN A 1 86 ? 7.361 3.743 2.814 1.00 79.75 86 GLN A N 1
ATOM 665 C CA . GLN A 1 86 ? 8.508 4.516 2.345 1.00 79.75 86 GLN A CA 1
ATOM 666 C C . GLN A 1 86 ? 9.585 3.592 1.758 1.00 79.75 86 GLN A C 1
ATOM 668 O O . GLN A 1 86 ? 10.055 2.682 2.449 1.00 79.75 86 GLN A O 1
ATOM 673 N N . PRO A 1 87 ? 10.029 3.841 0.512 1.00 70.56 87 PRO A N 1
ATOM 674 C CA . PRO A 1 87 ? 11.268 3.287 -0.013 1.00 70.56 87 PRO A CA 1
ATOM 675 C C . PRO A 1 87 ? 12.420 3.520 0.961 1.00 70.56 87 PRO A C 1
ATOM 677 O O . PRO A 1 87 ? 12.702 4.659 1.323 1.00 70.56 87 PRO A O 1
ATOM 680 N N . THR A 1 88 ? 13.111 2.461 1.370 1.00 62.62 88 THR A N 1
ATOM 681 C CA . THR A 1 88 ? 14.413 2.608 2.030 1.00 62.62 88 THR A CA 1
ATOM 682 C C . THR A 1 88 ? 15.485 2.235 1.006 1.00 62.62 88 THR A C 1
ATOM 684 O O . THR A 1 88 ? 15.516 1.097 0.550 1.00 62.62 88 THR A O 1
ATOM 687 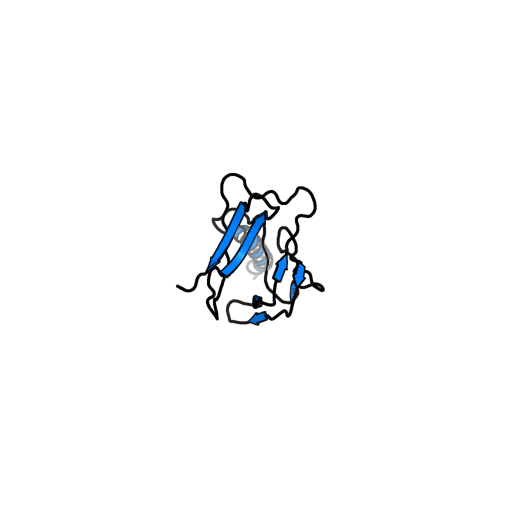N N . GLY A 1 89 ? 16.337 3.184 0.606 1.00 60.75 89 GLY A N 1
ATOM 688 C CA . GLY A 1 89 ? 17.377 2.959 -0.412 1.00 60.75 89 GLY A CA 1
ATOM 689 C C . GLY A 1 89 ? 16.882 3.025 -1.868 1.00 60.75 89 GLY A C 1
ATOM 690 O O . GLY A 1 89 ? 15.875 3.663 -2.163 1.00 60.75 89 GLY A O 1
ATOM 691 N N . THR A 1 90 ? 17.622 2.398 -2.792 1.00 49.91 90 THR A N 1
ATOM 692 C CA . THR A 1 90 ? 17.369 2.408 -4.253 1.00 49.91 90 THR A CA 1
ATOM 693 C C . THR A 1 90 ? 16.430 1.299 -4.747 1.00 49.91 90 THR A C 1
ATOM 695 O O . THR A 1 90 ? 16.044 1.300 -5.915 1.00 49.91 90 THR A O 1
ATOM 698 N N . ASP A 1 91 ? 16.047 0.364 -3.875 1.00 51.66 91 ASP A N 1
ATOM 699 C CA . ASP A 1 91 ? 15.545 -0.970 -4.252 1.00 51.66 91 ASP A CA 1
ATOM 700 C C . ASP A 1 91 ? 14.037 -1.073 -4.524 1.00 51.66 91 ASP A C 1
ATOM 702 O O . ASP A 1 91 ? 13.495 -2.170 -4.634 1.00 51.66 91 ASP A O 1
ATOM 706 N N . THR A 1 92 ? 13.322 0.042 -4.665 1.00 59.59 92 THR A N 1
ATOM 707 C CA . THR A 1 92 ? 11.870 0.010 -4.934 1.00 59.59 92 THR A 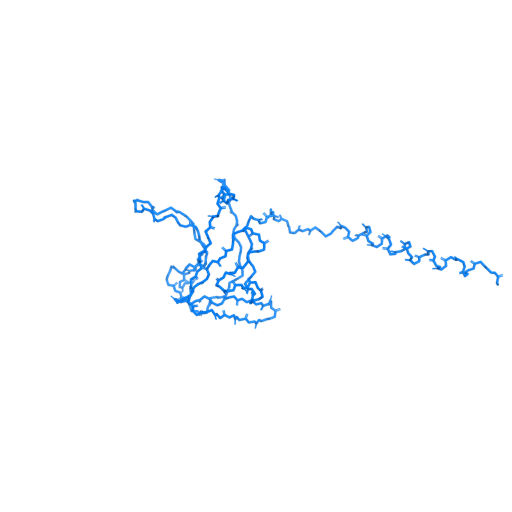CA 1
ATOM 708 C C . THR A 1 92 ? 11.506 0.786 -6.188 1.00 59.59 92 THR A C 1
ATOM 710 O O . THR A 1 92 ? 10.526 1.533 -6.255 1.00 59.59 92 THR A O 1
ATOM 713 N N . THR A 1 93 ? 12.316 0.599 -7.229 1.00 69.69 93 THR A N 1
ATOM 714 C CA . THR A 1 93 ? 11.984 1.096 -8.559 1.00 69.69 93 THR A CA 1
ATOM 715 C C . THR A 1 93 ? 10.784 0.311 -9.087 1.00 69.69 93 THR A C 1
ATOM 717 O O . THR A 1 93 ? 10.875 -0.886 -9.355 1.00 69.69 93 THR A O 1
ATOM 720 N N . LEU A 1 94 ? 9.636 0.979 -9.228 1.00 81.31 94 LEU A N 1
ATOM 721 C CA . LEU A 1 94 ? 8.520 0.400 -9.970 1.00 81.31 94 LEU A CA 1
ATOM 722 C C . LEU A 1 94 ? 8.944 0.165 -11.433 1.00 81.31 94 LEU A C 1
ATOM 724 O O . LEU A 1 94 ? 9.734 0.949 -11.970 1.00 81.31 94 LEU A O 1
ATOM 728 N N . PRO A 1 95 ? 8.409 -0.870 -12.102 1.00 84.69 95 PRO A N 1
ATOM 729 C CA . PRO A 1 95 ? 8.645 -1.089 -13.521 1.00 84.69 95 PRO A CA 1
ATOM 730 C C . PRO A 1 95 ? 8.308 0.152 -14.351 1.00 84.69 95 PRO A C 1
ATOM 732 O O . PRO A 1 95 ? 7.264 0.772 -14.165 1.00 84.69 95 PRO A O 1
ATOM 735 N N . THR A 1 96 ? 9.165 0.478 -15.317 1.00 85.50 96 THR A N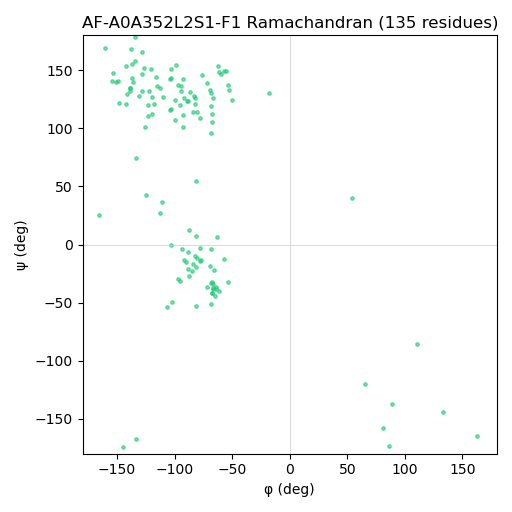 1
ATOM 736 C CA . THR A 1 96 ? 8.994 1.659 -16.181 1.00 85.50 96 THR A CA 1
ATOM 737 C C . THR A 1 96 ? 8.076 1.420 -17.378 1.00 85.50 96 THR A C 1
ATOM 739 O O . THR A 1 96 ? 7.627 2.377 -18.001 1.00 85.50 96 THR A O 1
ATOM 742 N N . ARG A 1 97 ? 7.801 0.155 -17.727 1.00 88.62 97 ARG A N 1
ATOM 743 C CA . ARG A 1 97 ? 7.021 -0.210 -18.924 1.00 88.62 97 ARG A CA 1
ATOM 744 C C . ARG A 1 97 ? 5.575 -0.593 -18.622 1.00 88.62 97 ARG A C 1
ATOM 746 O O . ARG A 1 97 ? 4.675 -0.152 -19.324 1.00 88.62 97 ARG A O 1
ATOM 753 N N . ALA A 1 98 ? 5.360 -1.476 -17.651 1.00 88.56 98 ALA A N 1
ATOM 754 C CA . ALA A 1 98 ? 4.039 -1.995 -17.312 1.00 88.56 98 ALA A CA 1
ATOM 755 C C . ALA A 1 98 ? 4.014 -2.448 -15.853 1.00 88.56 98 ALA A C 1
ATOM 757 O O . ALA A 1 98 ? 4.974 -3.059 -15.384 1.00 88.56 98 ALA A O 1
ATOM 758 N N . ILE A 1 99 ? 2.902 -2.183 -15.172 1.00 89.06 99 ILE A N 1
ATOM 759 C CA . ILE A 1 99 ? 2.640 -2.632 -13.806 1.00 89.06 99 ILE A CA 1
ATOM 760 C C . ILE A 1 99 ? 1.299 -3.360 -13.752 1.00 89.06 99 ILE A C 1
ATOM 762 O O . ILE A 1 99 ? 0.389 -3.075 -14.530 1.00 89.06 99 ILE A O 1
ATOM 766 N N . THR A 1 100 ? 1.171 -4.290 -12.814 1.00 91.00 100 THR A N 1
ATOM 767 C CA . THR A 1 100 ? -0.102 -4.916 -12.459 1.00 91.00 100 THR A CA 1
ATOM 768 C C . THR A 1 100 ? -0.266 -4.813 -10.955 1.00 91.00 100 THR A C 1
ATOM 770 O O . THR A 1 100 ? 0.663 -5.101 -10.205 1.00 91.00 100 THR A O 1
ATOM 773 N N . VAL A 1 101 ? -1.445 -4.378 -10.528 1.00 92.31 101 VAL A N 1
ATOM 774 C CA . VAL A 1 101 ? -1.820 -4.259 -9.120 1.00 92.31 101 VAL A CA 1
ATOM 775 C C . VAL A 1 101 ? -3.067 -5.104 -8.932 1.00 92.31 101 VAL A C 1
ATOM 777 O O . VAL A 1 101 ? -3.995 -5.022 -9.733 1.00 92.31 101 VAL A O 1
ATOM 780 N N . SER A 1 102 ? -3.075 -5.934 -7.895 1.00 92.81 102 SER A N 1
ATOM 781 C CA . SER A 1 102 ? -4.217 -6.779 -7.554 1.00 92.81 102 SER A CA 1
ATOM 782 C C . SER A 1 102 ? -4.450 -6.730 -6.052 1.00 92.81 102 SER A C 1
ATOM 784 O O . SER A 1 102 ? -3.497 -6.681 -5.274 1.00 92.81 102 SER A O 1
ATOM 786 N N . ALA A 1 103 ? -5.718 -6.688 -5.657 1.00 93.25 103 ALA A N 1
ATOM 787 C CA . ALA A 1 103 ? -6.132 -6.648 -4.265 1.00 93.25 103 ALA A CA 1
ATOM 788 C C . ALA A 1 103 ? -7.535 -7.242 -4.123 1.00 93.25 103 ALA A C 1
ATOM 790 O O . ALA A 1 103 ? -8.373 -7.088 -5.012 1.00 93.25 103 ALA A O 1
ATOM 791 N N . TRP A 1 104 ? -7.791 -7.876 -2.981 1.00 93.81 104 TRP A N 1
ATOM 792 C CA . TRP A 1 104 ? -9.143 -8.203 -2.537 1.00 93.81 104 TRP A CA 1
ATOM 793 C C . TRP A 1 104 ? -9.681 -7.029 -1.730 1.00 93.81 104 TRP A C 1
ATOM 795 O O . TRP A 1 104 ? -9.047 -6.601 -0.766 1.00 93.81 104 TRP A O 1
ATOM 805 N N . VAL A 1 105 ? -10.827 -6.493 -2.142 1.00 93.38 105 VAL A N 1
ATOM 806 C CA . VAL A 1 105 ? -11.417 -5.294 -1.542 1.00 93.38 105 VAL A CA 1
ATOM 807 C C . VAL A 1 105 ? -12.919 -5.494 -1.407 1.00 93.38 105 VAL A C 1
ATOM 809 O O . VAL A 1 105 ? -13.575 -5.930 -2.348 1.00 93.38 105 VAL A O 1
ATOM 812 N N . SER A 1 106 ? -13.452 -5.141 -0.241 1.00 92.69 1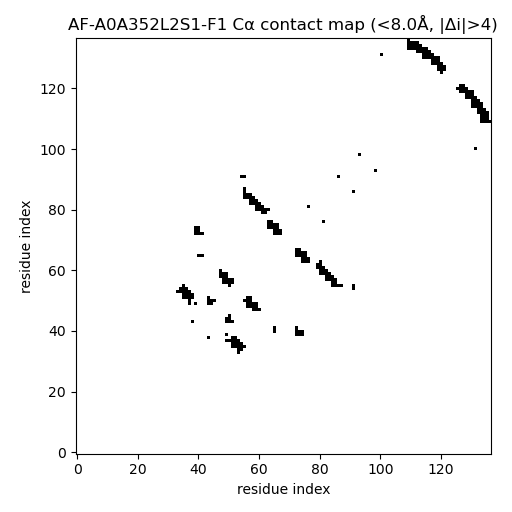06 SER A N 1
ATOM 813 C CA . SER A 1 106 ? -14.885 -4.973 -0.013 1.00 92.69 106 SER A CA 1
ATOM 814 C C . SER A 1 106 ? -15.127 -3.519 0.368 1.00 92.69 106 SER A C 1
ATOM 816 O O . SER A 1 106 ? -14.560 -3.041 1.350 1.00 92.69 106 SER A O 1
ATOM 818 N N . VAL A 1 107 ? -15.942 -2.814 -0.415 1.00 92.88 107 VAL A N 1
ATOM 819 C CA . VAL A 1 107 ? -16.315 -1.419 -0.146 1.00 92.88 107 VAL A CA 1
ATOM 820 C C . VAL A 1 107 ? -17.616 -1.424 0.651 1.00 92.88 107 VAL A C 1
ATOM 822 O O . VAL A 1 107 ? -18.649 -1.828 0.130 1.00 92.88 107 VAL A O 1
ATOM 825 N N . ASP A 1 108 ? -17.541 -1.016 1.918 1.00 90.50 108 ASP A N 1
ATOM 826 C CA . ASP A 1 108 ? -18.702 -0.938 2.820 1.00 90.50 108 ASP A CA 1
ATOM 827 C C . ASP A 1 108 ? -19.502 0.354 2.586 1.00 90.50 108 ASP A C 1
ATOM 829 O O . ASP A 1 108 ? -20.691 0.322 2.279 1.00 90.50 108 ASP A O 1
ATOM 833 N N . GLU A 1 109 ? -18.818 1.501 2.630 1.00 90.25 109 GLU A N 1
ATOM 834 C CA . GLU A 1 109 ? -19.394 2.811 2.326 1.00 90.25 109 GLU A CA 1
ATOM 835 C C . GLU A 1 109 ? -18.646 3.442 1.140 1.00 90.25 109 GLU A C 1
ATOM 837 O O . GLU A 1 109 ? -17.461 3.772 1.264 1.00 90.25 109 GLU A O 1
ATOM 842 N N . PRO A 1 110 ? -19.291 3.594 -0.029 1.00 88.19 110 PRO A N 1
ATOM 843 C CA . PRO A 1 110 ? -18.638 4.172 -1.190 1.00 88.19 110 PRO A CA 1
ATOM 844 C C . PRO A 1 110 ? -18.425 5.686 -1.024 1.00 88.19 110 PRO A C 1
ATOM 846 O O . PRO A 1 110 ? -19.295 6.428 -0.563 1.00 88.19 110 PRO A O 1
ATOM 849 N N . LEU A 1 111 ? -17.256 6.154 -1.453 1.00 88.62 111 LEU A N 1
ATOM 850 C CA . LEU A 1 111 ? -16.794 7.538 -1.365 1.00 88.62 111 LEU A CA 1
ATOM 851 C C . LEU A 1 111 ? -16.517 8.056 -2.778 1.00 88.62 111 LEU A C 1
ATOM 853 O O . LEU A 1 111 ? -16.152 7.272 -3.654 1.00 88.62 111 LEU A O 1
ATOM 857 N N . ASP A 1 112 ? -16.665 9.365 -2.992 1.00 91.50 112 ASP A N 1
ATOM 858 C CA . ASP A 1 112 ? -16.181 9.956 -4.242 1.00 91.50 112 ASP A CA 1
ATOM 859 C C . ASP A 1 112 ? -14.650 9.911 -4.239 1.00 91.50 112 ASP A C 1
ATOM 861 O O . ASP A 1 112 ? -14.023 10.294 -3.246 1.00 91.50 112 ASP A O 1
ATOM 865 N N . TRP A 1 113 ? -14.059 9.464 -5.350 1.00 89.62 113 TRP A N 1
ATOM 866 C CA . TRP A 1 113 ? -12.601 9.402 -5.539 1.00 89.62 113 TRP A CA 1
ATOM 867 C C . TRP A 1 113 ? -11.859 8.626 -4.429 1.00 89.62 113 TRP A C 1
ATOM 869 O O . TRP A 1 113 ? -10.783 9.026 -3.980 1.00 89.62 113 TRP A O 1
ATOM 879 N N . GLY A 1 114 ? -12.431 7.509 -3.971 1.00 91.19 114 GLY A N 1
ATOM 880 C CA . GLY A 1 114 ? -11.855 6.681 -2.913 1.00 91.19 114 GLY A CA 1
ATOM 881 C C . GLY A 1 114 ? -10.547 6.004 -3.334 1.00 91.19 114 GLY A C 1
ATOM 882 O O . GLY A 1 114 ? -10.500 5.291 -4.334 1.00 91.19 114 GLY A O 1
ATOM 883 N N . GLY A 1 115 ? -9.479 6.188 -2.556 1.00 91.31 115 GLY A N 1
ATOM 884 C CA . GLY A 1 115 ? -8.186 5.530 -2.772 1.00 91.31 115 GLY A CA 1
ATOM 885 C C . GLY A 1 115 ? -8.009 4.275 -1.916 1.00 91.31 115 GLY A C 1
ATOM 886 O O . GLY A 1 115 ? -8.330 4.286 -0.731 1.00 91.31 115 GLY A O 1
ATOM 887 N N . ILE A 1 116 ? -7.466 3.202 -2.501 1.00 93.56 116 ILE A N 1
ATOM 888 C CA . ILE A 1 116 ? -7.096 1.971 -1.774 1.00 93.56 116 ILE A CA 1
ATOM 889 C C . ILE A 1 116 ? -5.576 1.887 -1.633 1.00 93.56 116 ILE A C 1
ATOM 891 O O . ILE A 1 116 ? -5.044 1.738 -0.537 1.00 93.56 116 ILE A O 1
ATOM 895 N N . ILE A 1 117 ? -4.869 1.983 -2.758 1.00 93.44 117 ILE A N 1
ATOM 896 C CA . ILE A 1 117 ? -3.409 1.944 -2.830 1.00 93.44 117 ILE A CA 1
ATOM 897 C C . ILE A 1 117 ? -2.963 2.767 -4.031 1.00 93.44 117 ILE A C 1
ATOM 899 O O . ILE A 1 117 ? -3.562 2.702 -5.102 1.00 93.44 117 ILE A O 1
ATOM 903 N N . GLY A 1 118 ? -1.883 3.518 -3.878 1.00 92.12 118 GLY A N 1
ATOM 904 C CA . GLY A 1 118 ? -1.299 4.264 -4.977 1.00 92.12 118 GLY A CA 1
ATOM 905 C C . GLY A 1 118 ? 0.137 4.651 -4.692 1.00 92.12 118 GLY A C 1
ATOM 906 O O . GLY A 1 118 ? 0.626 4.538 -3.566 1.00 92.12 118 GLY A O 1
ATOM 907 N N . ARG A 1 119 ? 0.806 5.130 -5.736 1.00 89.19 119 ARG A N 1
ATOM 908 C CA . ARG A 1 119 ? 2.067 5.857 -5.617 1.00 89.19 119 ARG A CA 1
ATOM 909 C C . ARG A 1 119 ? 1.859 7.206 -6.272 1.00 89.19 119 ARG A C 1
ATOM 911 O O . ARG A 1 119 ? 1.719 7.267 -7.491 1.00 89.19 119 ARG A O 1
ATOM 918 N N . ILE A 1 120 ? 1.832 8.244 -5.448 1.00 86.38 120 ILE A N 1
ATOM 919 C CA . ILE A 1 120 ? 1.593 9.623 -5.859 1.00 86.38 120 ILE A CA 1
ATOM 920 C C . ILE A 1 120 ? 2.823 10.433 -5.459 1.00 86.38 120 ILE A C 1
ATOM 922 O O . ILE A 1 120 ? 3.283 10.355 -4.319 1.00 86.38 120 ILE A O 1
ATOM 926 N N . GLN A 1 121 ? 3.386 11.140 -6.428 1.00 80.75 121 GLN A N 1
ATOM 927 C CA . GLN A 1 121 ? 4.311 12.236 -6.210 1.00 80.75 121 GLN A CA 1
ATOM 928 C C . GLN A 1 121 ? 3.477 13.505 -6.092 1.00 80.75 121 GLN A C 1
ATOM 930 O O . GLN A 1 121 ? 2.687 13.803 -6.984 1.00 80.75 121 GLN A O 1
ATOM 935 N N . ASP A 1 122 ? 3.656 14.194 -4.975 1.00 69.31 122 ASP A N 1
ATOM 936 C 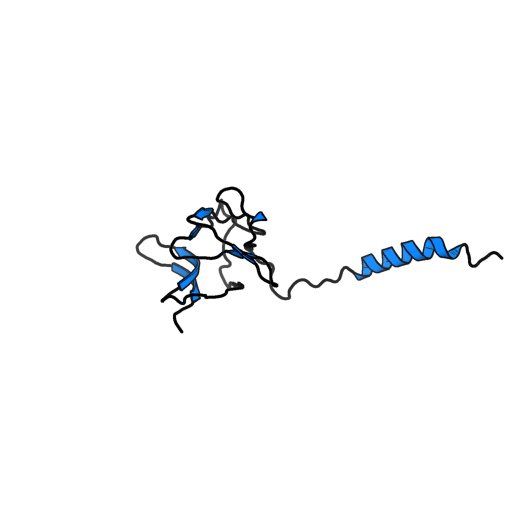CA . ASP A 1 122 ? 3.003 15.455 -4.652 1.00 69.31 122 ASP A CA 1
ATOM 937 C C . ASP A 1 122 ? 4.087 16.408 -4.128 1.00 69.31 122 ASP A C 1
ATOM 939 O O . ASP A 1 122 ? 4.292 16.562 -2.924 1.00 69.31 122 ASP A O 1
ATOM 943 N N . ASP A 1 123 ? 4.911 16.921 -5.046 1.00 74.81 123 ASP A N 1
ATOM 944 C CA . ASP A 1 123 ? 6.006 17.856 -4.758 1.00 74.81 123 ASP A CA 1
ATOM 945 C C . ASP A 1 123 ? 5.771 19.258 -5.347 1.00 74.81 123 ASP A C 1
ATOM 947 O O . ASP A 1 123 ? 6.714 20.018 -5.573 1.00 74.81 123 ASP A O 1
ATOM 951 N N . GLY A 1 124 ? 4.499 19.636 -5.517 1.00 70.81 124 GLY A N 1
ATOM 952 C CA . GLY A 1 124 ? 4.073 20.993 -5.861 1.00 70.81 124 GLY A CA 1
ATOM 953 C C . GLY A 1 124 ? 3.518 21.110 -7.277 1.00 70.81 124 GLY A C 1
ATOM 954 O O . GLY A 1 124 ? 2.309 21.063 -7.470 1.00 70.81 124 GLY A O 1
ATOM 955 N N . ASP A 1 125 ? 4.387 21.297 -8.272 1.00 73.81 125 ASP A N 1
ATOM 956 C CA . ASP A 1 125 ? 3.956 21.697 -9.625 1.00 73.81 125 ASP A CA 1
ATOM 957 C C . ASP A 1 125 ? 3.429 20.533 -10.485 1.00 73.81 125 ASP A C 1
ATOM 959 O O . ASP A 1 125 ? 2.881 20.758 -11.568 1.00 73.81 125 ASP A O 1
ATOM 963 N N . GLN A 1 126 ? 3.618 19.286 -10.044 1.00 63.34 126 GLN A N 1
ATOM 964 C CA . GLN A 1 126 ? 3.184 18.094 -10.767 1.00 63.34 126 GLN A CA 1
ATOM 965 C C . GLN A 1 126 ? 2.660 17.026 -9.805 1.00 63.34 126 GLN A C 1
ATOM 967 O O . GLN A 1 126 ? 3.397 16.506 -8.973 1.00 63.34 126 GLN A O 1
ATOM 972 N N . GLU A 1 127 ? 1.402 16.635 -9.995 1.00 78.62 127 GLU A N 1
ATOM 973 C CA . GLU A 1 127 ? 0.831 15.438 -9.384 1.00 78.62 127 GLU A CA 1
ATOM 974 C C . GLU A 1 127 ? 1.003 14.269 -10.361 1.00 78.62 127 GLU A C 1
ATOM 976 O O . GLU A 1 127 ? 0.281 14.148 -11.355 1.00 78.62 127 GLU A O 1
ATOM 981 N N . LEU A 1 128 ? 2.002 13.417 -10.121 1.00 84.50 128 LEU A N 1
ATOM 982 C CA . LEU A 1 128 ? 2.284 12.254 -10.966 1.00 84.50 128 LEU A CA 1
ATOM 983 C C . LEU A 1 128 ? 2.061 10.971 -10.187 1.00 84.50 128 LEU A C 1
ATOM 985 O O . LEU A 1 128 ? 2.521 10.821 -9.057 1.00 84.50 128 LEU A O 1
ATOM 989 N N . GLY A 1 129 ? 1.418 9.988 -10.807 1.00 88.44 129 GLY A N 1
ATOM 990 C CA . GLY A 1 129 ? 1.253 8.710 -10.145 1.00 88.44 129 GLY A CA 1
ATOM 991 C C . GLY A 1 129 ? 0.185 7.822 -10.734 1.00 88.44 129 GLY A C 1
ATOM 992 O O . GLY A 1 129 ? -0.301 8.013 -11.846 1.00 88.44 129 GLY A O 1
ATOM 993 N N . TRP A 1 130 ? -0.163 6.824 -9.939 1.00 91.25 130 TRP A N 1
ATOM 994 C CA . TRP A 1 130 ? -1.287 5.942 -10.186 1.00 91.25 130 TRP A CA 1
ATOM 995 C C . TRP A 1 130 ? -1.962 5.617 -8.858 1.00 91.25 130 TRP A C 1
ATOM 997 O O . TRP A 1 130 ? -1.325 5.615 -7.799 1.00 91.25 130 TRP A O 1
ATOM 1007 N N . MET A 1 131 ? -3.249 5.300 -8.931 1.00 92.69 131 MET A N 1
ATOM 1008 C CA . MET A 1 131 ? -4.040 4.868 -7.791 1.00 92.69 131 MET A CA 1
ATOM 1009 C C . MET A 1 131 ? -5.003 3.770 -8.231 1.00 92.69 131 MET A C 1
ATOM 1011 O O . MET A 1 131 ? -5.730 3.927 -9.209 1.00 92.69 131 MET A O 1
ATOM 1015 N N . LEU A 1 132 ? -5.003 2.661 -7.496 1.00 94.81 132 LEU A N 1
ATOM 1016 C CA . LEU A 1 132 ? -6.136 1.753 -7.457 1.00 94.81 132 LEU A CA 1
ATOM 1017 C C . LEU A 1 132 ? -7.139 2.334 -6.461 1.00 94.81 132 LEU A C 1
ATOM 1019 O O . LEU A 1 132 ? -6.823 2.533 -5.284 1.00 94.81 132 LEU A O 1
ATOM 1023 N N . GLY A 1 133 ? -8.337 2.613 -6.951 1.00 93.81 133 GLY A N 1
ATOM 1024 C CA . GLY A 1 133 ? -9.392 3.253 -6.188 1.00 93.81 133 GLY A CA 1
ATOM 1025 C C . GLY A 1 133 ? -10.769 2.728 -6.560 1.00 93.81 133 GLY A C 1
ATOM 1026 O O . GLY A 1 133 ? -10.908 1.783 -7.337 1.00 93.81 133 GLY A O 1
ATOM 1027 N N . PHE A 1 134 ? -11.775 3.363 -5.984 1.00 93.00 134 PHE A N 1
ATOM 1028 C CA . PHE A 1 134 ? -13.189 3.133 -6.227 1.00 93.00 134 PHE A CA 1
ATOM 1029 C C . PHE A 1 134 ? -13.910 4.480 -6.297 1.00 93.00 134 PHE A C 1
ATOM 1031 O O . PHE A 1 134 ? -13.352 5.525 -5.959 1.00 93.00 134 PHE A O 1
ATOM 1038 N N . ASP A 1 135 ? -15.151 4.451 -6.753 1.00 92.94 135 ASP A N 1
ATOM 1039 C CA . ASP A 1 135 ? -16.011 5.625 -6.822 1.00 92.94 135 ASP A CA 1
ATOM 1040 C C . ASP A 1 135 ? -17.401 5.265 -6.283 1.00 92.94 135 ASP A C 1
ATOM 1042 O O . ASP A 1 135 ? -17.659 4.117 -5.911 1.00 92.94 135 ASP A O 1
ATOM 1046 N N . ARG A 1 136 ? -18.320 6.230 -6.246 1.00 89.19 136 ARG A N 1
ATOM 1047 C CA . ARG A 1 136 ? -19.694 6.027 -5.768 1.00 89.19 136 ARG A CA 1
ATOM 1048 C C . ARG A 1 136 ? -20.592 5.139 -6.632 1.00 89.19 136 ARG A C 1
ATOM 1050 O O . ARG A 1 136 ? -21.745 4.933 -6.250 1.00 89.19 136 ARG A O 1
ATOM 1057 N N . ARG A 1 137 ? -20.129 4.673 -7.792 1.00 72.38 137 ARG A N 1
ATOM 1058 C CA . ARG A 1 137 ? -20.947 3.961 -8.786 1.00 72.38 137 ARG A CA 1
ATOM 1059 C C . ARG A 1 137 ? -20.552 2.507 -8.944 1.00 72.38 137 ARG A C 1
ATOM 1061 O O . ARG A 1 137 ? -19.335 2.234 -8.954 1.00 72.38 137 ARG A O 1
#

Nearest PDB structures (foldseek):
  8jc7-assembly1_A  TM=2.350E-01  e=9.173E+00  Vibrio campbellii
  6l6r-assembly1_C  TM=1.554E-01  e=4.981E+00  Homo sapiens

Sequence (137 aa):
MTYLQILRPVLLPLALTVSLLLASSAHGHDGPDPLIHWDFKPQQLQGSKLKARLGMDIELSGPLRWSQDEFGHSLMLTPRTAGYAQPTGTDTTLPTRAITVSAWVSVDEPLDWGGIIGRIQDDGDQELGWMLGFDRR

Solvent-accessible surface area (backbone atoms only — not comparable to full-atom values): 9067 Å² total; per-residue (Å²): 139,83,68,82,73,70,54,58,79,55,52,54,58,50,51,50,52,52,50,58,66,66,61,73,72,74,76,70,70,100,61,80,81,74,77,60,40,77,60,54,40,78,87,34,48,56,89,55,33,36,46,39,80,35,67,58,43,28,46,46,45,63,75,82,48,72,47,75,61,98,91,43,56,38,63,53,80,47,102,64,35,50,72,49,62,62,78,76,79,83,83,70,73,73,68,91,86,68,83,87,85,87,79,92,84,81,82,88,78,71,40,80,79,32,77,76,51,68,54,73,46,79,82,76,94,54,82,48,70,51,69,51,62,50,47,74,119

Secondary structure (DSSP, 8-state):
--STTTSHHHHHHHHHHHHHHHTT-----SSPPPSSEE---GGGEETTEE-EEESPPEEEES--EEEEETTEEEEE--TT-EEE----SS-----SS----------SS--T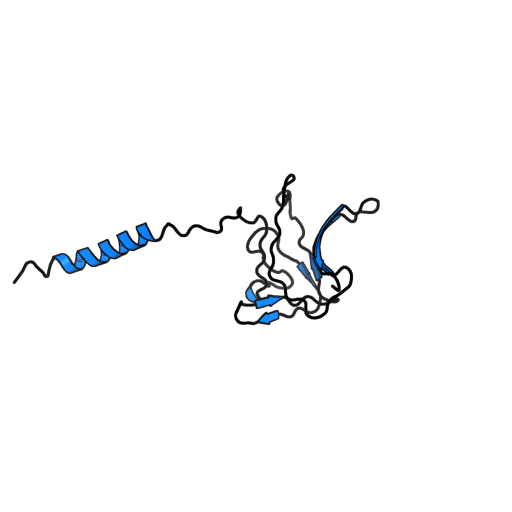TEEEEEEEEESSS-EEEEEEEE---

pLDDT: mean 81.35, std 15.8, range [49.62, 96.94]

Radius of gyration: 23.5 Å; Cα contacts (8 Å, |Δi|>4): 146; chains: 1; bounding box: 38×90×36 Å

Foldseek 3Di:
DDDPVVVVVVVVVVVVVVVVVVVPPPPPDPDDDDQWAFDQDPVQDDPQWRHTPHDFIKRKDFDWDWDQDPVGIDIDDDPRIDIDTDDDPDRPDDDPPDDDDDDDDDDPDFAAFAFDDWDWDDPDPDTDIDTDGGHPD

Mean predicted aligned error: 11.25 Å